Protein AF-A0A1J5L9S9-F1 (afdb_monomer)

Solvent-accessible surface area (backbone atoms only — not comparable to full-atom values): 9863 Å² total; per-residue (Å²): 144,84,82,92,82,89,82,82,85,89,77,93,70,87,76,91,67,87,75,74,91,73,85,86,84,70,93,64,79,83,83,73,80,79,50,68,72,61,76,82,73,91,50,90,84,39,45,73,65,82,34,77,60,89,82,48,42,58,50,100,88,50,56,61,42,76,46,75,47,65,32,63,77,52,76,58,40,37,29,43,41,66,26,77,30,68,66,46,44,52,54,50,50,57,50,71,68,40,88,57,48,28,36,77,39,37,27,65,49,73,50,77,48,63,49,101,82,69,46,82,45,77,48,61,41,52,31,34,42,30,31,74,88,71,51,73,46,82,42,73,84,73,66,92,84,66,84,81,77,134

pLDDT: mean 79.67, std 20.43, range [28.45, 98.38]

Mean predicted aligned error: 12.4 Å

Nearest PDB structures (foldseek):
  3pgz-assembly1_A  TM=2.399E-01  e=4.440E-01  Bartonella henselae
  3udg-assembly2_B  TM=2.335E-01  e=3.277E+00  Deinococcus radiodurans R1 = ATCC 13939 = DSM 20539
  8xcj-assembly1_F  TM=1.846E-01  e=6.258E+00  Escherichia phage Lambda

Radius of gyration: 25.51 Å; Cα contacts (8 Å, |Δi|>4): 214; chains: 1; bounding box: 80×35×69 Å

Foldseek 3Di:
DDDDDDDDDDDPDPPPDPPPPDDDDDPDPDFDPWFDADDDDDDPQEAEADAPDRLHTDGPPWDKDWDWAAAQLNVRGTYIEIARHPVLVVVVVVLRPDPFWRDKHAQHDKDWDAFPVRDIDIDTFGMWTAGNVRDIDGDHDDDPPDDDDD

Secondary structure (DSSP, 8-state):
-----------------------SS--SPP-PPPPPBPPP-PPTTSBPP--SS---B--SS---EEEEE--TTTTT--EEEEESSHHHHHHHHHHHT-TTEEEEEES--EEEEE-TTS-EEEEE-SEEEEETTS-EEEE----TT-----

Structure (mmCIF, N/CA/C/O backbone):
data_AF-A0A1J5L9S9-F1
#
_entry.id   AF-A0A1J5L9S9-F1
#
loop_
_atom_site.group_PDB
_atom_site.id
_atom_site.type_symbol
_atom_site.label_atom_id
_atom_site.label_alt_id
_atom_site.label_comp_id
_atom_site.label_asym_id
_atom_site.label_entity_id
_atom_site.label_seq_id
_atom_site.pdbx_PDB_ins_code
_atom_site.Cartn_x
_atom_site.Cartn_y
_atom_site.Cartn_z
_atom_site.occupancy
_atom_site.B_iso_or_equiv
_atom_site.auth_seq_id
_atom_site.auth_comp_id
_atom_site.auth_asym_id
_atom_site.auth_atom_id
_atom_site.pdbx_PDB_model_num
ATOM 1 N N . MET A 1 1 ? 57.040 -18.748 -51.371 1.00 44.03 1 MET A N 1
ATOM 2 C CA . MET A 1 1 ? 57.177 -19.971 -50.551 1.00 44.03 1 MET A CA 1
ATOM 3 C C . MET A 1 1 ? 58.602 -20.050 -50.029 1.00 44.03 1 MET A C 1
ATOM 5 O O . MET A 1 1 ? 59.487 -20.256 -50.840 1.00 44.03 1 MET A O 1
ATOM 9 N N . HIS A 1 2 ? 58.803 -19.823 -48.727 1.00 30.09 2 HIS A N 1
ATOM 10 C CA . HIS A 1 2 ? 59.966 -20.203 -47.897 1.00 30.09 2 HIS A CA 1
ATOM 11 C C . HIS A 1 2 ? 59.722 -19.685 -46.457 1.00 30.09 2 HIS A C 1
ATOM 13 O O . HIS A 1 2 ? 58.877 -18.806 -46.295 1.00 30.09 2 HIS A O 1
ATOM 19 N N . PRO A 1 3 ? 60.301 -20.298 -45.408 1.00 41.03 3 PRO A N 1
ATOM 20 C CA . PRO A 1 3 ? 59.674 -21.393 -44.671 1.00 41.03 3 PRO A CA 1
ATOM 21 C C . PRO A 1 3 ? 59.375 -21.054 -43.197 1.00 41.03 3 PRO A C 1
ATOM 23 O O . PRO A 1 3 ? 59.726 -19.998 -42.682 1.00 41.03 3 PRO A O 1
ATOM 26 N N . ALA A 1 4 ? 58.712 -21.996 -42.525 1.00 41.56 4 ALA A N 1
ATOM 27 C CA . ALA A 1 4 ? 58.433 -21.981 -41.096 1.00 41.56 4 ALA A CA 1
ATOM 28 C C . ALA A 1 4 ? 59.709 -22.077 -40.235 1.00 41.56 4 ALA A C 1
ATOM 30 O O . ALA A 1 4 ? 60.573 -22.913 -40.493 1.00 41.56 4 ALA A O 1
ATOM 31 N N . GLN A 1 5 ? 59.747 -21.316 -39.139 1.00 41.31 5 GLN A N 1
ATOM 32 C CA . GLN A 1 5 ? 60.554 -21.614 -37.955 1.00 41.31 5 GLN A CA 1
ATOM 33 C C . GLN A 1 5 ? 59.626 -21.723 -36.738 1.00 41.31 5 GLN A C 1
ATOM 35 O O . GLN A 1 5 ? 58.980 -20.760 -36.333 1.00 41.31 5 GLN A O 1
ATOM 40 N N . ARG A 1 6 ? 59.553 -22.931 -36.169 1.00 39.62 6 ARG A N 1
ATOM 41 C CA . ARG A 1 6 ? 59.137 -23.171 -34.781 1.00 39.62 6 ARG A CA 1
ATOM 42 C C . ARG A 1 6 ? 60.363 -23.036 -33.884 1.00 39.62 6 ARG A C 1
ATOM 44 O O . ARG A 1 6 ? 61.412 -23.529 -34.272 1.00 39.62 6 ARG A O 1
ATOM 51 N N . CYS A 1 7 ? 60.166 -22.472 -32.693 1.00 28.45 7 CYS A N 1
ATOM 52 C CA . CYS A 1 7 ? 60.778 -22.812 -31.394 1.00 28.45 7 CYS A CA 1
ATOM 53 C C . CYS A 1 7 ? 60.116 -21.865 -30.369 1.00 28.45 7 CYS A C 1
ATOM 55 O O . CYS A 1 7 ? 60.148 -20.660 -30.556 1.00 28.45 7 CYS A O 1
ATOM 57 N N . SER A 1 8 ? 59.277 -22.333 -29.445 1.00 32.59 8 SER A N 1
ATOM 58 C CA . SER A 1 8 ? 59.611 -23.005 -28.178 1.00 32.59 8 SER A CA 1
ATOM 59 C C . SER A 1 8 ? 59.468 -22.039 -26.994 1.00 32.59 8 SER A C 1
ATOM 61 O O . SER A 1 8 ? 60.260 -21.119 -26.858 1.00 32.59 8 SER A O 1
ATOM 63 N N . GLY A 1 9 ? 58.509 -22.339 -26.112 1.00 33.56 9 GLY A N 1
ATOM 64 C CA . GLY A 1 9 ? 58.729 -22.315 -24.663 1.00 33.56 9 GLY A CA 1
ATOM 65 C C . GLY A 1 9 ? 58.562 -21.002 -23.888 1.00 33.56 9 GLY A C 1
ATOM 66 O O . GLY A 1 9 ? 59.378 -20.099 -23.988 1.00 33.56 9 GLY A O 1
ATOM 67 N N . ASN A 1 10 ? 57.612 -21.071 -22.951 1.00 38.59 10 ASN A N 1
ATOM 68 C CA . ASN A 1 10 ? 57.569 -20.431 -21.630 1.00 38.59 10 ASN A CA 1
ATOM 69 C C . ASN A 1 10 ? 57.114 -18.974 -21.502 1.00 38.59 10 ASN A C 1
ATOM 71 O O . ASN A 1 10 ? 57.774 -18.032 -21.919 1.00 38.59 10 ASN A O 1
ATOM 75 N N . GLY A 1 11 ? 56.024 -18.817 -20.746 1.00 31.61 11 GLY A N 1
ATOM 76 C CA . GLY A 1 11 ? 55.616 -17.548 -20.160 1.00 31.61 11 GLY A CA 1
ATOM 77 C C . GLY A 1 11 ? 54.130 -17.525 -19.843 1.00 31.61 11 GLY A C 1
ATOM 78 O O . GLY A 1 11 ? 53.375 -16.828 -20.508 1.00 31.61 11 GLY A O 1
ATOM 79 N N . ALA A 1 12 ? 53.692 -18.293 -18.844 1.00 49.06 12 ALA A N 1
ATOM 80 C CA . ALA A 1 12 ? 52.401 -18.031 -18.226 1.00 49.06 12 ALA A CA 1
ATOM 81 C C . ALA A 1 12 ? 52.461 -16.635 -17.588 1.00 49.06 12 ALA A C 1
ATOM 83 O O . ALA A 1 12 ? 53.110 -16.451 -16.561 1.00 49.06 12 ALA A O 1
ATOM 84 N N . VAL A 1 13 ? 51.798 -15.658 -18.204 1.00 39.75 13 VAL A N 1
ATOM 85 C CA . VAL A 1 13 ? 51.469 -14.385 -17.563 1.00 39.75 13 VAL A CA 1
ATOM 86 C C . VAL A 1 13 ? 49.953 -14.313 -17.490 1.00 39.75 13 VAL A C 1
ATOM 88 O O . VAL A 1 13 ? 49.267 -14.085 -18.481 1.00 39.75 13 VAL A O 1
ATOM 91 N N . MET A 1 14 ? 49.437 -14.561 -16.288 1.00 43.66 14 MET A N 1
ATOM 92 C CA . MET A 1 14 ? 48.100 -14.142 -15.886 1.00 43.66 14 MET A CA 1
ATOM 93 C C . MET A 1 14 ? 48.066 -12.611 -15.913 1.00 43.66 14 MET A C 1
ATOM 95 O O . MET A 1 14 ? 48.464 -11.968 -14.946 1.00 43.66 14 MET A O 1
ATOM 99 N N . SER A 1 15 ? 47.617 -12.017 -17.020 1.00 35.34 15 SER A N 1
ATOM 100 C CA . SER A 1 15 ? 47.244 -10.604 -17.047 1.00 35.34 15 SER A CA 1
ATOM 101 C C . SER A 1 15 ? 45.827 -10.473 -16.494 1.00 35.34 15 SER A C 1
ATOM 103 O O . SER A 1 15 ? 44.835 -10.609 -17.214 1.00 35.34 15 SER A O 1
ATOM 105 N N . THR A 1 16 ? 45.719 -10.241 -15.189 1.00 50.22 16 THR A N 1
ATOM 106 C CA . THR A 1 16 ? 44.507 -9.683 -14.587 1.00 50.22 16 THR A CA 1
ATOM 107 C C . THR A 1 16 ? 44.403 -8.218 -14.982 1.00 50.22 16 THR A C 1
ATOM 109 O O . THR A 1 16 ? 44.738 -7.335 -14.201 1.00 50.22 16 THR A O 1
ATOM 112 N N . ASP A 1 17 ? 43.962 -7.965 -16.205 1.00 46.84 17 ASP A N 1
ATOM 113 C CA . ASP A 1 17 ? 43.454 -6.654 -16.577 1.00 46.84 17 ASP A CA 1
ATOM 114 C C . ASP A 1 17 ? 42.284 -6.852 -17.540 1.00 46.84 17 ASP A C 1
ATOM 116 O O . ASP A 1 17 ? 42.416 -6.891 -18.761 1.00 46.84 17 ASP A O 1
ATOM 120 N N . GLN A 1 18 ? 41.111 -7.099 -16.955 1.00 50.06 18 GLN A N 1
ATOM 121 C CA . GLN A 1 18 ? 39.843 -6.881 -17.640 1.00 50.06 18 GLN A CA 1
ATOM 122 C C . GLN A 1 18 ? 39.655 -5.365 -17.708 1.00 50.06 18 GLN A C 1
ATOM 124 O O . GLN A 1 18 ? 38.875 -4.794 -16.945 1.00 50.06 18 GLN A O 1
ATOM 129 N N . THR A 1 19 ? 40.409 -4.708 -1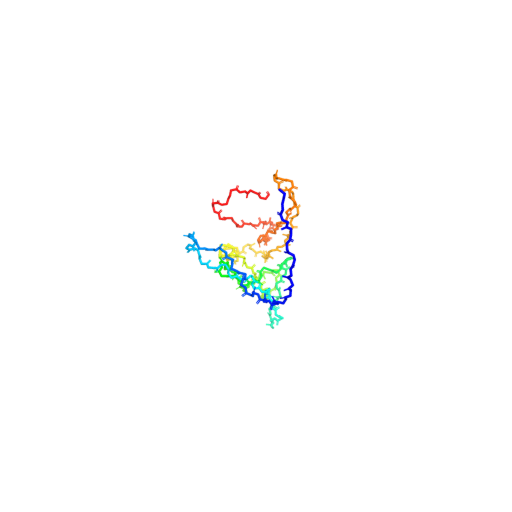8.586 1.00 46.91 19 THR A N 1
ATOM 130 C CA . THR A 1 19 ? 40.180 -3.309 -18.916 1.00 46.91 19 THR A CA 1
ATOM 131 C C . THR A 1 19 ? 38.842 -3.249 -19.642 1.00 46.91 19 THR A C 1
ATOM 133 O O . THR A 1 19 ? 38.732 -3.559 -20.828 1.00 46.91 19 THR A O 1
ATOM 136 N N . ILE A 1 20 ? 37.783 -2.935 -18.899 1.00 52.81 20 ILE A N 1
ATOM 137 C CA . ILE A 1 20 ? 36.507 -2.561 -19.493 1.00 52.81 20 ILE A CA 1
ATOM 138 C C . ILE A 1 20 ? 36.743 -1.173 -20.085 1.00 52.81 20 ILE A C 1
ATOM 140 O O . ILE A 1 20 ? 36.861 -0.202 -19.343 1.00 52.81 20 ILE A O 1
ATOM 144 N N . ASP A 1 21 ? 36.863 -1.104 -21.409 1.00 43.50 21 ASP A N 1
ATOM 145 C CA . ASP A 1 21 ? 36.912 0.152 -22.155 1.00 43.50 21 ASP A CA 1
ATOM 146 C C . ASP A 1 21 ? 35.612 0.926 -21.899 1.00 43.50 21 ASP A C 1
ATOM 148 O O . ASP A 1 21 ? 34.536 0.566 -22.387 1.00 43.50 21 ASP A O 1
ATOM 152 N N . HIS A 1 22 ? 35.699 1.915 -21.011 1.00 53.88 22 HIS A N 1
ATOM 153 C CA . HIS A 1 22 ? 34.548 2.634 -20.481 1.00 53.88 22 HIS A CA 1
ATOM 154 C C . HIS A 1 22 ? 34.764 4.148 -20.401 1.00 53.88 22 HIS A C 1
ATOM 156 O O . HIS A 1 22 ? 34.012 4.819 -19.697 1.00 53.88 22 HIS A O 1
ATOM 162 N N . ASP A 1 23 ? 35.719 4.699 -21.153 1.00 50.94 23 ASP A N 1
ATOM 163 C CA . ASP A 1 23 ? 36.060 6.119 -21.080 1.00 50.94 23 ASP A CA 1
ATOM 164 C C . ASP A 1 23 ? 36.018 6.795 -22.449 1.00 50.94 23 ASP A C 1
ATOM 166 O O . ASP A 1 23 ? 36.987 6.868 -23.197 1.00 50.94 23 ASP A O 1
ATOM 170 N N . SER A 1 24 ? 34.873 7.406 -22.733 1.00 49.56 24 SER A N 1
ATOM 171 C CA . SER A 1 24 ? 34.918 8.713 -23.393 1.00 49.56 24 SER A CA 1
ATOM 172 C C . SER A 1 24 ? 33.754 9.617 -23.017 1.00 49.56 24 SER A C 1
ATOM 174 O O . SER A 1 24 ? 33.915 10.825 -23.126 1.00 49.56 24 SER A O 1
ATOM 176 N N . TRP A 1 25 ? 32.604 9.110 -22.542 1.00 50.84 25 TRP A N 1
ATOM 177 C CA . TRP A 1 25 ? 31.476 10.015 -22.277 1.00 50.84 25 TRP A CA 1
ATOM 178 C C . TRP A 1 25 ? 30.357 9.463 -21.375 1.00 50.84 25 TRP A C 1
ATOM 180 O O . TRP A 1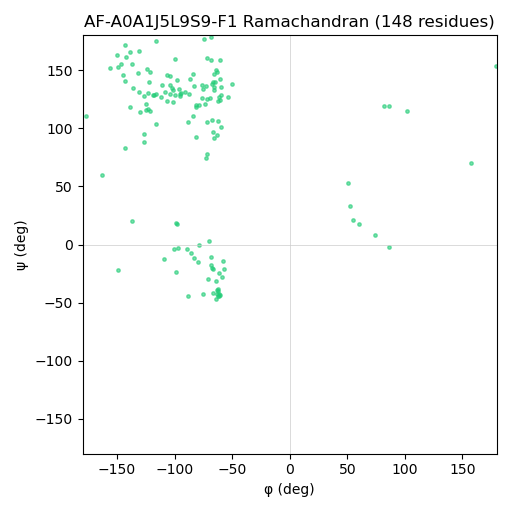 25 ? 29.200 9.391 -21.786 1.00 50.84 25 TRP A O 1
ATOM 190 N N . ASN A 1 26 ? 30.645 9.085 -20.126 1.00 55.28 26 ASN A N 1
ATOM 191 C CA . ASN A 1 26 ? 29.573 8.782 -19.169 1.00 55.28 26 ASN A CA 1
ATOM 192 C C . ASN A 1 26 ? 29.709 9.581 -17.867 1.00 55.28 26 ASN A C 1
ATOM 194 O O . ASN A 1 26 ? 30.251 9.098 -16.882 1.00 55.28 26 ASN A O 1
ATOM 198 N N . TYR A 1 27 ? 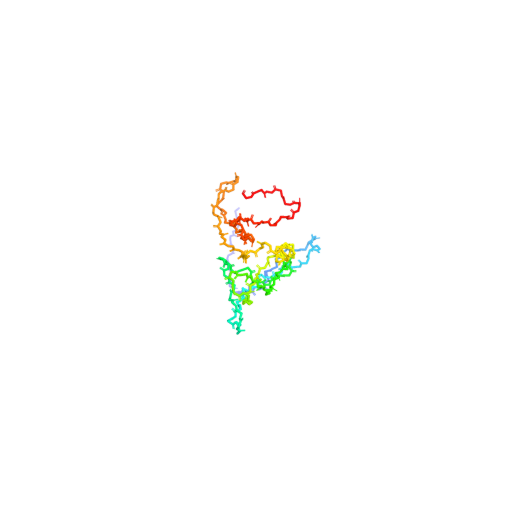29.132 10.785 -17.846 1.00 60.41 27 TYR A N 1
ATOM 199 C CA . TYR A 1 27 ? 28.951 11.586 -16.625 1.00 60.41 27 TYR A CA 1
ATOM 200 C C . TYR A 1 27 ? 27.907 10.998 -15.654 1.00 60.41 27 TYR A C 1
ATOM 202 O O . TYR A 1 27 ? 27.601 11.613 -14.632 1.00 60.41 27 TYR A O 1
ATOM 210 N N . SER A 1 28 ? 27.317 9.835 -15.954 1.00 59.03 28 SER A N 1
ATOM 211 C CA . SER A 1 28 ? 26.372 9.200 -15.037 1.00 59.03 28 SER A CA 1
ATOM 212 C C . SER A 1 28 ? 27.127 8.549 -13.876 1.00 59.03 28 SER A C 1
ATOM 214 O O . SER A 1 28 ? 28.115 7.852 -14.116 1.00 59.03 28 SER A O 1
ATOM 216 N N . PRO A 1 29 ? 26.640 8.681 -12.630 1.00 63.16 29 PRO A N 1
ATOM 217 C CA . PRO A 1 29 ? 27.195 7.956 -11.494 1.00 63.16 29 PRO A CA 1
ATOM 218 C C . PRO A 1 29 ? 27.316 6.458 -11.800 1.00 63.16 29 PRO A C 1
ATOM 220 O O . PRO A 1 29 ? 26.397 5.863 -12.376 1.00 63.16 29 PRO A O 1
ATOM 223 N N . ALA A 1 30 ? 28.434 5.842 -11.403 1.00 65.88 30 ALA A N 1
ATOM 224 C CA . ALA A 1 30 ? 28.651 4.410 -11.581 1.00 65.88 30 ALA A CA 1
ATOM 225 C C . ALA A 1 30 ? 27.474 3.614 -10.984 1.00 65.88 30 ALA A C 1
ATOM 227 O O . ALA A 1 30 ? 27.094 3.803 -9.824 1.00 65.88 30 ALA A O 1
ATOM 228 N N . LYS A 1 31 ? 26.870 2.725 -11.784 1.00 64.75 31 LYS A N 1
ATOM 229 C CA . LYS A 1 31 ? 25.770 1.869 -11.321 1.00 64.75 31 LYS A CA 1
ATOM 230 C C . LYS A 1 31 ? 26.316 0.874 -10.302 1.00 64.75 31 LYS A C 1
ATOM 232 O O . LYS A 1 31 ? 27.004 -0.076 -10.664 1.00 64.75 31 LYS A O 1
ATOM 237 N N . LEU A 1 32 ? 25.989 1.088 -9.030 1.00 71.62 32 LEU A N 1
ATOM 238 C CA . LEU A 1 32 ? 26.332 0.151 -7.966 1.00 71.62 32 LEU A CA 1
ATOM 239 C C . LEU A 1 32 ? 25.584 -1.181 -8.154 1.00 71.62 32 LEU A C 1
ATOM 241 O O . LEU A 1 32 ? 24.442 -1.186 -8.630 1.00 71.62 32 LEU A O 1
ATOM 245 N N . PRO A 1 33 ? 26.196 -2.316 -7.770 1.00 70.56 33 PRO A N 1
ATOM 246 C CA . PRO A 1 33 ? 25.534 -3.611 -7.824 1.00 70.56 33 PRO A CA 1
ATOM 247 C C . PRO A 1 33 ? 24.284 -3.612 -6.939 1.00 70.56 33 PRO A C 1
ATOM 249 O O . PRO A 1 33 ? 24.264 -3.033 -5.849 1.00 70.56 33 PRO A O 1
ATOM 252 N N . ARG A 1 34 ? 23.221 -4.279 -7.407 1.00 70.00 34 ARG A N 1
ATOM 253 C CA . ARG A 1 34 ? 21.958 -4.373 -6.665 1.00 70.00 34 ARG A CA 1
ATOM 254 C C . ARG A 1 34 ? 22.196 -5.103 -5.343 1.00 70.00 34 ARG A C 1
ATOM 256 O O . ARG A 1 34 ? 22.648 -6.245 -5.352 1.00 70.00 34 ARG A O 1
ATOM 263 N N . GLN A 1 35 ? 21.858 -4.466 -4.222 1.00 78.44 35 GLN A N 1
ATOM 264 C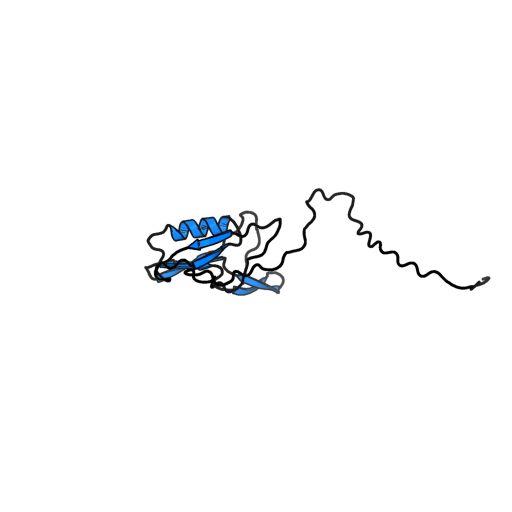 CA . GLN A 1 35 ? 21.994 -5.090 -2.906 1.00 78.44 35 GLN A CA 1
ATOM 265 C C . GLN A 1 35 ? 20.946 -6.195 -2.701 1.00 78.44 35 GLN A C 1
ATOM 267 O O . GLN A 1 35 ? 19.925 -6.260 -3.398 1.00 78.44 35 GLN A O 1
ATOM 272 N N . SER A 1 36 ? 21.220 -7.086 -1.746 1.00 79.25 36 SER A N 1
ATOM 273 C CA . SER A 1 36 ? 20.301 -8.151 -1.347 1.00 79.25 36 SER A CA 1
ATOM 274 C C . SER A 1 36 ? 18.979 -7.584 -0.819 1.00 79.25 36 SER A C 1
ATOM 276 O O . SER A 1 36 ? 18.876 -6.421 -0.415 1.00 79.25 36 SER A O 1
ATOM 278 N N . LYS A 1 37 ? 17.933 -8.417 -0.852 1.00 83.81 37 LYS A N 1
ATOM 279 C CA . LYS A 1 37 ? 16.650 -8.055 -0.253 1.00 83.81 37 LYS A CA 1
ATOM 280 C C . LYS A 1 37 ? 16.809 -7.940 1.260 1.00 83.81 37 LYS A C 1
ATOM 282 O O . LYS A 1 37 ? 17.399 -8.812 1.892 1.00 83.81 37 LYS A O 1
ATOM 287 N N . ILE A 1 38 ? 16.239 -6.886 1.819 1.00 83.94 38 ILE A N 1
ATOM 288 C CA . ILE A 1 38 ? 16.059 -6.720 3.251 1.00 83.94 38 ILE A CA 1
ATOM 289 C C . ILE A 1 38 ? 14.818 -7.523 3.626 1.00 83.94 38 ILE A C 1
ATOM 291 O O . ILE A 1 38 ? 13.725 -7.279 3.113 1.00 83.94 38 ILE A O 1
ATOM 295 N N . SER A 1 39 ? 14.993 -8.496 4.511 1.00 82.06 39 SER A N 1
ATOM 296 C CA . SER A 1 39 ? 13.880 -9.137 5.200 1.00 82.06 39 SER A CA 1
ATOM 297 C C . SER A 1 39 ? 13.806 -8.537 6.592 1.00 82.06 39 SER A C 1
ATOM 299 O O . SER A 1 39 ? 14.789 -8.597 7.329 1.00 82.06 39 SER A O 1
ATOM 301 N N . LEU A 1 40 ? 12.662 -7.962 6.954 1.00 81.75 40 LEU A N 1
ATOM 302 C CA . LEU A 1 40 ? 12.405 -7.670 8.358 1.00 81.75 40 LEU A CA 1
ATOM 303 C C . LEU A 1 40 ? 12.053 -8.980 9.056 1.00 81.75 40 LEU A C 1
ATOM 305 O O . LEU A 1 40 ? 11.286 -9.787 8.529 1.00 81.75 40 LEU A O 1
ATOM 309 N N . GLY A 1 41 ? 12.654 -9.203 10.222 1.00 83.75 41 GLY A N 1
ATOM 310 C CA . GLY A 1 41 ? 12.166 -10.217 11.147 1.00 83.75 41 GLY A CA 1
ATOM 311 C C . GLY A 1 41 ? 10.813 -9.806 11.726 1.00 83.75 41 GLY A C 1
ATOM 312 O O . GLY A 1 41 ? 10.305 -8.716 11.459 1.00 83.75 41 GLY A O 1
ATOM 313 N N . GLN A 1 42 ? 10.242 -10.670 12.559 1.00 89.06 42 GLN A N 1
ATOM 314 C CA . GLN A 1 42 ? 9.045 -10.317 13.310 1.00 89.06 42 GLN A CA 1
ATOM 315 C C . GLN A 1 42 ? 9.337 -9.120 14.226 1.00 89.06 42 GLN A C 1
ATOM 317 O O . GLN A 1 42 ? 10.243 -9.169 15.057 1.00 89.06 42 GLN A O 1
ATOM 322 N N . ILE A 1 43 ? 8.552 -8.055 14.082 1.00 92.12 43 ILE A N 1
ATOM 323 C CA . ILE A 1 43 ? 8.572 -6.908 14.989 1.00 92.12 43 ILE A CA 1
ATOM 324 C C . ILE A 1 43 ? 7.465 -7.135 16.019 1.00 92.12 43 ILE A C 1
ATOM 326 O O . ILE A 1 43 ? 6.321 -7.419 15.667 1.00 92.12 43 ILE A O 1
ATOM 330 N N . HIS A 1 44 ? 7.800 -7.052 17.306 1.00 94.19 44 HIS A N 1
ATOM 331 C CA . HIS A 1 44 ? 6.826 -7.289 18.368 1.00 94.19 44 HIS A CA 1
ATOM 332 C C . HIS A 1 44 ? 5.652 -6.301 18.277 1.00 94.19 44 HIS A C 1
ATOM 334 O O . HIS A 1 44 ? 5.859 -5.092 18.197 1.00 94.19 44 HIS A O 1
ATOM 340 N N . GLY A 1 45 ? 4.421 -6.823 18.294 1.00 93.06 45 GLY A N 1
ATOM 341 C CA . GLY A 1 45 ? 3.198 -6.016 18.227 1.00 93.06 45 GLY A CA 1
ATOM 342 C C . GLY A 1 45 ? 2.879 -5.424 16.848 1.00 93.06 45 GLY A C 1
ATOM 343 O O . GLY A 1 45 ? 1.953 -4.622 16.755 1.00 93.06 45 GLY A O 1
ATOM 344 N N . VAL A 1 46 ? 3.613 -5.805 15.796 1.00 96.06 46 VAL A N 1
ATOM 345 C CA . VAL A 1 46 ? 3.407 -5.325 14.423 1.00 96.06 46 VAL A CA 1
ATOM 346 C C . VAL A 1 46 ? 3.180 -6.518 13.495 1.00 96.06 46 VAL A C 1
ATOM 348 O O . VAL A 1 46 ? 3.936 -7.491 13.520 1.00 96.06 46 VAL A O 1
ATOM 351 N N . LEU A 1 47 ? 2.129 -6.449 12.682 1.00 95.25 47 LEU A N 1
ATOM 352 C CA . LEU A 1 47 ? 1.831 -7.437 11.656 1.00 95.25 47 LEU A CA 1
ATOM 353 C C . LEU A 1 47 ? 2.896 -7.379 10.543 1.00 95.25 47 LEU A C 1
ATOM 355 O O . LEU A 1 47 ? 3.348 -6.288 10.172 1.00 95.25 47 LEU A O 1
ATOM 359 N N . PRO A 1 48 ? 3.351 -8.541 10.042 1.00 94.00 48 PRO A N 1
ATOM 360 C CA . PRO A 1 48 ? 4.334 -8.594 8.969 1.00 94.00 48 PRO A CA 1
ATOM 361 C C . PRO A 1 48 ? 3.732 -8.083 7.658 1.00 94.00 48 PRO A C 1
ATOM 363 O O . PRO A 1 48 ? 2.526 -8.121 7.476 1.00 94.00 48 PRO A O 1
ATOM 366 N N . PHE A 1 49 ? 4.593 -7.676 6.728 1.00 93.00 49 PHE A N 1
ATOM 367 C CA . PHE A 1 49 ? 4.184 -7.330 5.368 1.00 93.00 49 PHE A CA 1
ATOM 368 C C . PHE A 1 49 ? 3.560 -8.543 4.653 1.00 93.00 49 PHE A C 1
ATOM 370 O O . PHE A 1 49 ? 4.197 -9.600 4.583 1.00 93.00 49 PHE A O 1
ATOM 377 N N . ASP A 1 50 ? 2.358 -8.376 4.100 1.00 92.25 50 ASP A N 1
ATOM 378 C CA . ASP A 1 50 ? 1.539 -9.439 3.497 1.00 92.25 50 ASP A CA 1
ATOM 379 C C . ASP A 1 50 ? 1.589 -9.496 1.952 1.00 92.25 50 ASP A C 1
ATOM 381 O O . ASP A 1 50 ? 1.045 -10.417 1.336 1.00 92.25 50 ASP A O 1
ATOM 385 N N . GLY A 1 51 ? 2.281 -8.553 1.307 1.00 91.62 51 GLY A N 1
ATOM 386 C CA . GLY A 1 51 ? 2.334 -8.448 -0.151 1.00 91.62 51 GLY A CA 1
ATOM 387 C C . GLY A 1 51 ? 2.998 -9.640 -0.856 1.00 91.62 51 GLY A C 1
ATOM 388 O O . GLY A 1 51 ? 3.949 -10.259 -0.371 1.00 91.62 51 GLY A O 1
ATOM 389 N N . VAL A 1 52 ? 2.562 -9.925 -2.089 1.00 93.12 52 VAL A N 1
ATOM 390 C CA . VAL A 1 52 ? 2.942 -11.144 -2.843 1.00 93.12 52 VAL A CA 1
ATOM 391 C C . VAL A 1 52 ? 4.411 -11.200 -3.270 1.00 93.12 52 VAL A C 1
ATOM 393 O O . VAL A 1 52 ? 4.896 -12.225 -3.757 1.00 93.12 52 VAL A O 1
ATOM 396 N N . ARG A 1 53 ? 5.142 -10.092 -3.137 1.00 88.44 53 ARG A N 1
ATOM 397 C CA . ARG A 1 53 ? 6.588 -10.037 -3.352 1.00 88.44 53 ARG A CA 1
ATOM 398 C C . ARG A 1 53 ? 7.203 -9.059 -2.365 1.00 88.44 53 ARG A C 1
ATOM 400 O O . ARG A 1 53 ? 6.617 -8.031 -2.091 1.00 88.44 53 ARG A O 1
ATOM 407 N N . ASN A 1 54 ? 8.423 -9.336 -1.906 1.00 86.38 54 ASN A N 1
ATOM 408 C CA . ASN A 1 54 ? 9.196 -8.383 -1.103 1.00 86.38 54 ASN A CA 1
ATOM 409 C C . ASN A 1 54 ? 9.939 -7.382 -2.026 1.00 86.38 54 ASN A C 1
ATOM 411 O O . ASN A 1 54 ? 10.878 -7.816 -2.724 1.00 86.38 54 ASN A O 1
ATOM 415 N N . PRO A 1 55 ? 9.545 -6.087 -2.050 1.00 81.81 55 PRO A N 1
ATOM 416 C CA . PRO A 1 55 ? 10.226 -5.021 -2.793 1.00 81.81 55 PRO A CA 1
ATOM 417 C C . PRO A 1 55 ? 11.386 -4.369 -2.023 1.00 81.81 55 PRO A C 1
ATOM 419 O O . PRO A 1 55 ? 12.123 -3.552 -2.587 1.00 81.81 55 PRO A O 1
ATOM 422 N N . GLY A 1 56 ? 11.545 -4.719 -0.747 1.00 77.62 56 GLY A N 1
ATOM 423 C CA . GLY A 1 56 ? 12.543 -4.214 0.174 1.00 77.62 56 GLY A CA 1
ATOM 424 C C . GLY A 1 56 ? 13.947 -4.618 -0.246 1.00 77.62 56 GLY A C 1
ATOM 425 O O . GLY A 1 56 ? 14.445 -5.674 0.120 1.00 77.62 56 GLY A O 1
ATOM 426 N N . PHE A 1 57 ? 14.606 -3.775 -1.028 1.00 75.81 57 PHE A N 1
ATOM 427 C CA . PHE A 1 57 ? 16.041 -3.835 -1.289 1.00 75.81 57 PHE A CA 1
ATOM 428 C C . PHE A 1 57 ? 16.585 -2.413 -1.369 1.00 75.81 57 PHE A C 1
ATOM 430 O O . PHE A 1 57 ? 15.837 -1.457 -1.578 1.00 75.81 57 PHE A O 1
ATOM 437 N N . ARG A 1 58 ? 17.899 -2.270 -1.217 1.00 65.31 58 ARG A N 1
ATOM 438 C CA . ARG A 1 58 ? 18.577 -0.980 -1.349 1.00 65.31 58 ARG A CA 1
ATOM 439 C C . ARG A 1 58 ? 19.114 -0.810 -2.766 1.00 65.31 58 ARG A C 1
ATOM 441 O O . ARG A 1 58 ? 19.786 -1.690 -3.302 1.00 65.31 58 ARG A O 1
ATOM 448 N N . SER A 1 59 ? 18.812 0.336 -3.361 1.00 66.06 59 SER A N 1
ATOM 449 C CA . SER A 1 59 ? 19.409 0.816 -4.606 1.00 66.06 59 SER A CA 1
ATOM 450 C C . SER A 1 59 ? 19.841 2.260 -4.399 1.00 66.06 59 SER A C 1
ATOM 452 O O . SER A 1 59 ? 19.176 2.995 -3.675 1.00 66.06 59 SER A O 1
ATOM 454 N N . SER A 1 60 ? 20.924 2.677 -5.052 1.00 59.62 60 SER A N 1
ATOM 455 C CA . SER A 1 60 ? 21.350 4.081 -5.063 1.00 59.62 60 SER A CA 1
ATOM 456 C C . SER A 1 60 ? 20.376 4.993 -5.813 1.00 59.62 60 SER A C 1
ATOM 458 O O . SER A 1 60 ? 20.385 6.198 -5.596 1.00 59.62 60 SER A O 1
ATOM 460 N N . SER A 1 61 ? 19.535 4.431 -6.686 1.00 61.25 61 SER A N 1
ATOM 461 C CA . SER A 1 61 ? 18.630 5.188 -7.557 1.00 61.25 61 SER A CA 1
ATOM 462 C C . SER A 1 61 ? 17.149 5.086 -7.180 1.00 61.25 61 SER A C 1
ATOM 464 O O . SER A 1 61 ? 16.335 5.818 -7.735 1.00 61.25 61 SER A O 1
ATOM 466 N N . SER A 1 62 ? 16.763 4.155 -6.303 1.00 67.50 62 SER A N 1
ATOM 467 C CA . SER A 1 62 ? 15.351 3.863 -6.012 1.00 67.50 62 SER A CA 1
ATOM 468 C C . SER A 1 62 ? 15.070 3.992 -4.520 1.00 67.50 62 SER A C 1
ATOM 470 O O . SER A 1 62 ? 15.658 3.277 -3.711 1.00 67.50 62 SER A O 1
ATOM 472 N N . HIS A 1 63 ? 14.142 4.882 -4.174 1.00 74.81 63 HIS A N 1
ATOM 473 C CA . HIS A 1 63 ? 13.716 5.128 -2.800 1.00 74.81 63 HIS A CA 1
ATOM 474 C C . HIS A 1 63 ? 12.578 4.173 -2.443 1.00 74.81 63 HIS A C 1
ATOM 476 O O . HIS A 1 63 ? 11.453 4.347 -2.905 1.00 74.81 63 HIS A O 1
ATOM 482 N N . ARG A 1 64 ? 12.883 3.153 -1.637 1.00 87.25 64 ARG A N 1
ATOM 483 C CA . ARG A 1 64 ? 11.871 2.289 -1.017 1.00 87.25 64 ARG A CA 1
ATOM 484 C C . ARG A 1 64 ? 11.427 2.920 0.291 1.00 87.25 64 ARG A C 1
ATOM 486 O O . ARG A 1 64 ? 12.282 3.252 1.112 1.00 87.25 64 ARG A O 1
ATOM 493 N N . VAL A 1 65 ? 10.124 3.053 0.494 1.00 90.88 65 VAL A N 1
ATOM 494 C CA . VAL A 1 65 ? 9.564 3.588 1.737 1.00 90.88 65 VAL A CA 1
ATOM 495 C C . VAL A 1 65 ? 8.945 2.438 2.511 1.00 90.88 65 VAL A C 1
ATOM 497 O O . VAL A 1 65 ? 8.099 1.715 1.993 1.00 90.88 65 VAL A O 1
ATOM 500 N N . TRP A 1 66 ? 9.402 2.260 3.744 1.00 92.88 66 TRP A N 1
ATOM 501 C CA . TRP A 1 66 ? 8.818 1.330 4.699 1.00 92.88 66 TRP A CA 1
ATOM 502 C C . TRP A 1 66 ? 8.016 2.162 5.685 1.00 92.88 66 TRP A C 1
ATOM 504 O O . TRP A 1 66 ? 8.538 3.138 6.224 1.00 92.88 66 TRP A O 1
ATOM 514 N N . MET A 1 67 ? 6.766 1.791 5.909 1.00 93.50 67 MET A N 1
ATOM 515 C CA . MET A 1 67 ? 5.873 2.511 6.807 1.00 93.50 67 MET A CA 1
ATOM 516 C C . MET A 1 67 ? 5.090 1.532 7.665 1.00 93.50 67 MET A C 1
ATOM 518 O O . MET A 1 67 ? 4.892 0.382 7.284 1.00 93.50 67 MET A O 1
ATOM 522 N N . THR A 1 68 ? 4.644 1.995 8.825 1.00 95.69 68 THR A N 1
ATOM 523 C CA . THR A 1 68 ? 3.645 1.285 9.614 1.00 95.69 68 THR A C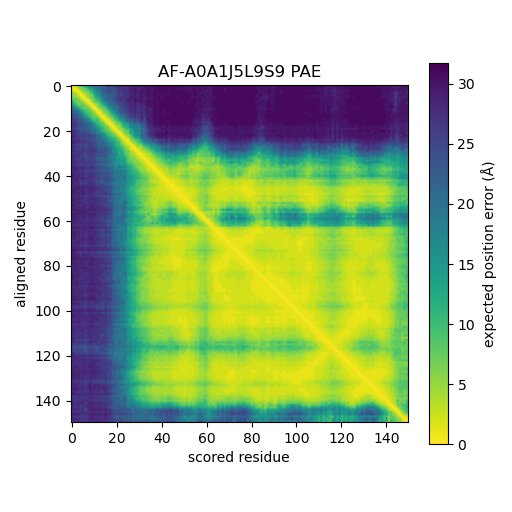A 1
ATOM 524 C C . THR A 1 68 ? 2.308 1.986 9.468 1.00 95.69 68 THR A C 1
ATOM 526 O O . THR A 1 68 ? 2.236 3.215 9.486 1.00 95.69 68 THR A O 1
ATOM 529 N N . PHE A 1 69 ? 1.246 1.211 9.304 1.00 96.06 69 PHE A N 1
ATOM 530 C CA . PHE A 1 69 ? -0.106 1.736 9.161 1.00 96.06 69 PHE A CA 1
ATOM 531 C C . PHE A 1 69 ? -1.099 0.883 9.946 1.00 96.06 69 PHE A C 1
ATOM 533 O O . PHE A 1 69 ? -0.755 -0.187 10.442 1.00 96.06 69 PHE A O 1
ATOM 540 N N . A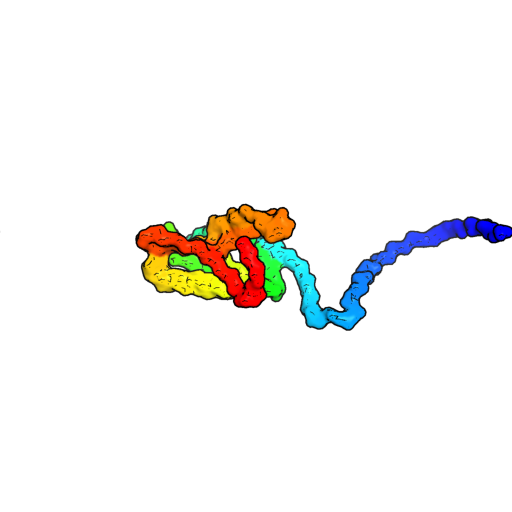RG A 1 70 ? -2.309 1.404 10.145 1.00 96.25 70 ARG A N 1
ATOM 541 C CA . ARG A 1 70 ? -3.377 0.749 10.904 1.00 96.25 70 ARG A CA 1
ATOM 542 C C . ARG A 1 70 ? -4.672 0.905 10.128 1.00 96.25 70 ARG A C 1
ATOM 544 O O . ARG A 1 70 ? -4.975 2.008 9.682 1.00 96.25 70 ARG A O 1
ATOM 551 N N . THR A 1 71 ? -5.423 -0.176 10.010 1.00 97.38 71 THR A N 1
ATOM 552 C CA . THR A 1 71 ? -6.727 -0.216 9.343 1.00 97.38 71 THR A CA 1
ATOM 553 C C . THR A 1 71 ? -7.738 -0.917 10.241 1.00 97.38 71 THR A C 1
ATOM 555 O O . THR A 1 71 ? -7.367 -1.561 11.230 1.00 97.38 71 THR A O 1
ATOM 558 N N . VAL A 1 72 ? -9.020 -0.793 9.898 1.00 96.31 72 VAL A N 1
ATOM 559 C CA . VAL A 1 72 ? -10.095 -1.508 10.595 1.00 96.31 72 VAL A CA 1
ATOM 560 C C . VAL A 1 72 ? -9.919 -3.019 10.427 1.00 96.31 72 VAL A C 1
ATOM 562 O O . VAL A 1 72 ? -10.095 -3.756 11.391 1.00 96.31 72 VAL A O 1
ATOM 565 N N . ALA A 1 73 ? -9.512 -3.474 9.238 1.00 96.56 73 ALA A N 1
ATOM 566 C CA . ALA A 1 73 ? -9.282 -4.891 8.942 1.00 96.56 73 ALA A CA 1
ATOM 567 C C . ALA A 1 73 ? -8.232 -5.560 9.844 1.00 96.56 73 ALA A C 1
ATOM 569 O O . ALA A 1 73 ? -8.330 -6.753 10.121 1.00 96.56 73 ALA A O 1
ATOM 570 N N . ASN A 1 74 ? -7.271 -4.786 10.349 1.00 94.62 74 ASN A N 1
ATOM 571 C CA . ASN A 1 74 ? -6.207 -5.275 11.222 1.00 94.62 74 ASN A CA 1
ATOM 572 C C . ASN A 1 74 ? -6.485 -5.047 12.713 1.00 94.62 74 ASN A C 1
ATOM 574 O O . ASN A 1 74 ? -5.549 -5.044 13.516 1.00 94.62 74 ASN A O 1
ATOM 578 N N . ASP A 1 75 ? -7.737 -4.785 13.099 1.00 96.12 75 ASP A N 1
ATOM 579 C CA . ASP A 1 75 ? -8.119 -4.406 14.466 1.00 96.12 75 ASP A CA 1
ATOM 580 C C . ASP A 1 75 ? -7.288 -3.222 15.001 1.00 96.12 75 ASP A C 1
ATOM 582 O O . ASP A 1 75 ? -6.925 -3.163 16.179 1.00 96.12 75 ASP A O 1
ATOM 586 N N . PHE A 1 76 ? -6.904 -2.298 14.112 1.00 95.12 76 PHE A N 1
ATOM 587 C CA . PHE A 1 76 ? -5.975 -1.199 14.389 1.00 95.12 76 PHE A CA 1
ATOM 588 C C . PHE A 1 76 ? -4.603 -1.622 14.952 1.00 95.12 76 PHE A C 1
ATOM 590 O O . PHE A 1 76 ? -3.880 -0.800 15.533 1.00 95.12 76 PHE A O 1
ATOM 597 N N . ARG A 1 77 ? -4.189 -2.877 14.751 1.00 96.75 77 ARG A N 1
ATOM 598 C CA . ARG A 1 77 ? -2.809 -3.3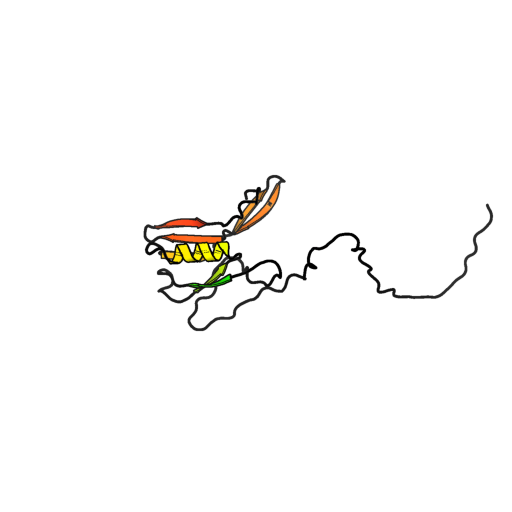12 14.990 1.00 96.75 77 ARG A CA 1
ATOM 599 C C . ARG A 1 77 ? -1.911 -2.747 13.886 1.00 96.75 77 ARG A C 1
ATOM 601 O O . ARG A 1 77 ? -2.309 -2.766 12.723 1.00 96.75 77 ARG A O 1
ATOM 608 N N . PRO A 1 78 ? -0.720 -2.214 14.219 1.00 96.62 78 PRO A N 1
ATOM 609 C CA . PRO A 1 78 ? 0.212 -1.746 13.204 1.00 96.62 78 PRO A CA 1
ATOM 610 C C . PRO A 1 78 ? 0.604 -2.882 12.259 1.00 96.62 78 PRO A C 1
ATOM 612 O O . PRO A 1 78 ? 0.953 -3.958 12.729 1.00 96.62 78 PRO A O 1
ATOM 615 N N . GLU A 1 79 ? 0.624 -2.620 10.961 1.00 96.25 79 GLU A N 1
ATOM 616 C CA . GLU A 1 79 ? 1.147 -3.509 9.923 1.00 96.25 79 GLU A CA 1
ATOM 617 C C . GLU A 1 79 ? 2.272 -2.815 9.154 1.00 96.25 79 GLU A C 1
ATOM 619 O O . GLU A 1 79 ? 2.274 -1.590 9.011 1.00 96.25 79 GLU A O 1
ATOM 624 N N . VAL A 1 80 ? 3.251 -3.589 8.681 1.00 95.75 80 VAL A N 1
ATOM 625 C CA . VAL A 1 80 ? 4.307 -3.088 7.796 1.00 95.75 80 VAL A CA 1
ATOM 626 C C . VAL A 1 80 ? 3.789 -2.967 6.363 1.00 95.75 80 VAL A C 1
ATOM 628 O O . VAL A 1 80 ? 3.473 -3.965 5.729 1.00 95.75 80 VAL A O 1
ATOM 631 N N . GLY A 1 81 ? 3.823 -1.755 5.812 1.00 94.88 81 GLY A N 1
ATOM 632 C CA . GLY A 1 81 ? 3.649 -1.470 4.388 1.00 94.88 81 GLY A CA 1
ATOM 633 C C . GLY A 1 81 ? 4.984 -1.147 3.721 1.00 94.88 81 GLY A C 1
ATOM 634 O O . GLY A 1 81 ? 5.860 -0.521 4.329 1.00 94.88 81 GLY A O 1
ATOM 635 N N . ILE A 1 82 ? 5.155 -1.561 2.462 1.00 94.44 82 ILE A N 1
ATOM 636 C CA . ILE A 1 82 ? 6.359 -1.253 1.682 1.00 94.44 82 ILE A CA 1
ATOM 637 C C . ILE A 1 82 ? 5.966 -0.697 0.315 1.00 94.44 82 ILE A C 1
ATOM 639 O O . ILE A 1 82 ? 5.429 -1.413 -0.529 1.00 94.44 82 ILE A O 1
ATOM 643 N N . ALA A 1 83 ? 6.303 0.570 0.092 1.00 93.06 83 ALA A N 1
ATOM 644 C CA . ALA A 1 83 ? 6.136 1.269 -1.172 1.00 93.06 83 ALA A CA 1
ATOM 645 C C . ALA A 1 83 ? 7.448 1.281 -1.970 1.00 93.06 83 ALA A C 1
ATOM 647 O O . ALA A 1 83 ? 8.554 1.436 -1.433 1.00 93.06 83 ALA A O 1
ATOM 648 N N . GLU A 1 84 ? 7.333 1.127 -3.284 1.00 90.25 84 GLU A N 1
ATOM 649 C CA . GLU A 1 84 ? 8.451 1.102 -4.217 1.00 90.25 84 GLU A CA 1
ATOM 650 C C . GLU A 1 84 ? 8.946 2.480 -4.645 1.00 90.25 84 GLU A C 1
ATOM 652 O O . GLU A 1 84 ? 10.052 2.574 -5.196 1.00 90.25 84 GLU A O 1
ATOM 657 N N . SER A 1 85 ? 8.177 3.519 -4.327 1.00 88.62 85 SER A N 1
ATOM 658 C CA . SER A 1 85 ? 8.477 4.916 -4.601 1.00 88.62 85 SER A CA 1
ATOM 659 C C . SER A 1 85 ? 7.862 5.856 -3.555 1.00 88.62 85 SER A C 1
ATOM 661 O O . SER A 1 85 ? 6.927 5.504 -2.835 1.00 88.62 85 SER A O 1
ATOM 663 N N . ALA A 1 86 ? 8.356 7.097 -3.503 1.00 89.25 86 ALA A N 1
ATOM 664 C CA . ALA A 1 86 ? 7.761 8.146 -2.672 1.00 89.25 86 ALA A CA 1
ATOM 665 C C . ALA A 1 86 ? 6.330 8.507 -3.115 1.00 89.25 86 ALA A C 1
ATOM 667 O O . ALA A 1 86 ? 5.499 8.845 -2.280 1.00 89.25 86 ALA A O 1
ATOM 668 N N . ALA A 1 87 ? 6.031 8.401 -4.414 1.00 90.06 87 ALA A N 1
ATOM 669 C CA . ALA A 1 87 ? 4.695 8.661 -4.942 1.00 90.06 87 ALA A CA 1
ATOM 670 C C . ALA A 1 87 ? 3.682 7.614 -4.456 1.00 90.06 87 ALA A C 1
ATOM 672 O O . ALA A 1 87 ? 2.568 7.970 -4.089 1.00 90.06 87 ALA A O 1
ATOM 673 N N . GLU A 1 88 ? 4.061 6.334 -4.434 1.00 93.38 88 GLU A N 1
ATOM 674 C CA . GLU A 1 88 ? 3.219 5.272 -3.866 1.00 93.38 88 GLU A CA 1
ATOM 675 C C . GLU A 1 88 ? 2.983 5.481 -2.373 1.00 93.38 88 GLU A C 1
ATOM 677 O O . GLU A 1 88 ? 1.853 5.359 -1.917 1.00 93.38 88 GLU A O 1
ATOM 682 N N . ALA A 1 89 ? 4.021 5.857 -1.619 1.00 93.88 89 ALA A N 1
ATOM 683 C CA . ALA A 1 89 ? 3.875 6.163 -0.198 1.00 93.88 89 ALA A CA 1
ATOM 684 C C . ALA A 1 89 ? 2.936 7.358 0.045 1.00 93.88 89 ALA A C 1
ATOM 686 O O . ALA A 1 89 ? 2.119 7.320 0.960 1.00 93.88 89 ALA A O 1
ATOM 687 N N . ALA A 1 90 ? 3.016 8.402 -0.787 1.00 94.25 90 ALA A N 1
ATOM 688 C CA . ALA A 1 90 ? 2.111 9.547 -0.709 1.00 94.25 90 ALA A CA 1
ATOM 689 C C . ALA A 1 90 ? 0.656 9.143 -0.996 1.00 94.25 90 ALA A C 1
ATOM 691 O O . ALA A 1 90 ? -0.233 9.466 -0.214 1.00 94.25 90 ALA A O 1
ATOM 692 N N . ALA A 1 91 ? 0.424 8.365 -2.057 1.00 95.00 91 ALA A N 1
ATOM 693 C CA . ALA A 1 91 ? -0.904 7.848 -2.383 1.00 95.00 91 ALA A CA 1
ATOM 694 C C . ALA A 1 91 ? -1.457 6.921 -1.281 1.00 95.00 91 ALA A C 1
ATOM 696 O O . ALA A 1 91 ? -2.635 7.000 -0.939 1.00 95.00 91 ALA A O 1
ATOM 697 N N . ALA A 1 92 ? -0.607 6.090 -0.671 1.00 96.06 92 ALA A N 1
ATOM 698 C CA . ALA A 1 92 ? -0.982 5.281 0.486 1.00 96.06 92 ALA A CA 1
ATOM 699 C C . ALA A 1 92 ? -1.391 6.152 1.682 1.00 96.06 92 ALA A C 1
ATOM 701 O O . ALA A 1 92 ? -2.400 5.880 2.327 1.00 96.06 92 ALA A O 1
ATOM 702 N N . HIS A 1 93 ? -0.637 7.218 1.968 1.00 96.00 93 HIS A N 1
ATOM 703 C CA . HIS A 1 93 ? -0.984 8.168 3.024 1.00 96.00 93 HIS A CA 1
ATOM 704 C C . HIS A 1 93 ? -2.333 8.846 2.776 1.00 96.00 93 HIS A C 1
ATOM 706 O O . HIS A 1 93 ? -3.124 8.942 3.708 1.00 96.00 93 HIS A O 1
ATOM 712 N N . GLU A 1 94 ? -2.625 9.270 1.546 1.00 96.00 94 GLU A N 1
ATOM 713 C CA . GLU A 1 94 ? -3.932 9.845 1.202 1.00 96.00 94 GLU A CA 1
ATOM 714 C C . GLU A 1 94 ? -5.077 8.848 1.426 1.00 96.00 94 GLU A C 1
ATOM 716 O O . GLU A 1 94 ? -6.100 9.209 2.006 1.00 96.00 94 GLU A O 1
ATOM 721 N N . LEU A 1 95 ? -4.891 7.582 1.038 1.00 96.50 95 LEU A N 1
ATOM 722 C CA . LEU A 1 95 ? -5.874 6.525 1.289 1.00 96.50 95 LEU A CA 1
ATOM 723 C C . LEU A 1 95 ? -6.092 6.302 2.790 1.00 96.50 95 LEU A C 1
ATOM 725 O O . LEU A 1 95 ? -7.235 6.218 3.227 1.00 96.50 95 LEU A O 1
ATOM 729 N N . LEU A 1 96 ? -5.019 6.256 3.583 1.00 96.50 96 LEU A N 1
ATOM 730 C CA . LEU A 1 96 ? -5.080 6.056 5.037 1.00 96.50 96 LEU A CA 1
ATOM 731 C C . LEU A 1 96 ? -5.733 7.219 5.795 1.00 96.50 96 LEU A C 1
ATOM 733 O O . LEU A 1 96 ? -6.187 7.028 6.920 1.00 96.50 96 LEU A O 1
ATOM 737 N N . LEU A 1 97 ? -5.775 8.416 5.207 1.00 96.50 97 LEU A N 1
ATOM 738 C CA . LEU A 1 97 ? -6.500 9.561 5.764 1.00 96.50 97 LEU A CA 1
ATOM 739 C C . LEU A 1 97 ? -8.009 9.497 5.490 1.00 96.50 97 LEU A C 1
ATOM 741 O O . LEU A 1 97 ? -8.768 10.241 6.111 1.00 96.50 97 LEU A O 1
ATOM 745 N N . SER A 1 98 ? -8.456 8.638 4.569 1.00 95.75 98 SER A N 1
ATOM 746 C CA . SER A 1 98 ? -9.875 8.489 4.265 1.00 95.75 98 SER A CA 1
ATOM 747 C C . SER A 1 98 ? -10.599 7.778 5.415 1.00 95.75 98 SER A C 1
ATOM 749 O O . SER A 1 98 ? -10.227 6.656 5.762 1.00 95.75 98 SER A O 1
ATOM 751 N N . PRO A 1 99 ? -11.672 8.368 5.975 1.00 95.38 99 PRO A N 1
ATOM 752 C CA . PRO A 1 99 ? -12.470 7.709 7.011 1.00 95.38 99 PRO A CA 1
ATOM 753 C C . PRO A 1 99 ? -13.252 6.499 6.479 1.00 95.38 99 PRO A C 1
ATOM 755 O O . PRO A 1 99 ? -13.673 5.652 7.261 1.00 95.38 99 PRO A O 1
ATOM 758 N N . ASP A 1 100 ? -13.425 6.406 5.159 1.00 97.00 100 ASP A N 1
ATOM 759 C CA . ASP A 1 100 ? -14.168 5.330 4.503 1.00 97.00 100 ASP A CA 1
ATOM 760 C C . ASP A 1 100 ? -13.277 4.130 4.153 1.00 97.00 100 ASP A C 1
ATOM 762 O O . ASP A 1 100 ? -13.764 3.126 3.624 1.00 97.00 100 ASP A O 1
ATOM 766 N N . LEU A 1 101 ? -11.967 4.220 4.399 1.00 97.94 101 LEU A N 1
ATOM 767 C CA . LEU A 1 101 ? -11.043 3.122 4.156 1.00 97.94 101 LEU A CA 1
ATOM 768 C C . LEU A 1 101 ? -11.232 2.035 5.224 1.00 97.94 101 LEU A C 1
ATOM 770 O O . LEU A 1 101 ? -11.036 2.264 6.416 1.00 97.94 101 LEU A O 1
ATOM 774 N N . TYR A 1 102 ? -11.560 0.824 4.782 1.00 98.19 102 TYR A N 1
ATOM 775 C CA . TYR A 1 102 ? -11.624 -0.357 5.639 1.00 98.19 102 TYR A CA 1
ATOM 776 C C . TYR A 1 102 ? -10.269 -1.065 5.725 1.00 98.19 102 TYR A C 1
ATOM 778 O O . TYR A 1 102 ? -9.837 -1.441 6.818 1.00 98.19 102 TYR A O 1
ATOM 786 N N . ASP A 1 103 ? -9.602 -1.224 4.579 1.00 97.88 103 ASP A N 1
ATOM 787 C CA . ASP A 1 103 ? -8.325 -1.923 4.463 1.00 97.88 103 ASP A CA 1
ATOM 788 C C . ASP A 1 103 ? -7.443 -1.368 3.339 1.00 97.88 103 ASP A C 1
ATOM 790 O O . ASP A 1 103 ? -7.945 -0.866 2.329 1.00 97.88 103 ASP A O 1
ATOM 794 N N . LEU A 1 104 ? -6.128 -1.512 3.495 1.00 97.56 104 LEU A N 1
ATOM 795 C CA . LEU A 1 104 ? -5.128 -1.146 2.501 1.00 97.56 104 LEU A CA 1
ATOM 796 C C . LEU A 1 104 ? -4.039 -2.213 2.446 1.00 97.56 104 LEU A C 1
ATOM 798 O O . LEU A 1 104 ? -3.289 -2.384 3.398 1.00 97.56 104 LEU A O 1
ATOM 802 N N . GLN A 1 105 ? -3.896 -2.851 1.289 1.00 97.12 105 GLN A N 1
ATOM 803 C CA . GLN A 1 105 ? -2.865 -3.860 1.054 1.00 97.12 105 GLN A CA 1
ATOM 804 C C . GLN A 1 105 ? -1.814 -3.344 0.077 1.00 97.12 105 GLN A C 1
ATOM 806 O O . GLN A 1 105 ? -2.154 -2.777 -0.966 1.00 97.12 105 GLN A O 1
ATOM 811 N N . PHE A 1 106 ? -0.540 -3.595 0.374 1.00 96.00 106 PHE A N 1
ATOM 812 C CA . PHE A 1 106 ? 0.583 -3.264 -0.504 1.00 96.00 106 PHE A CA 1
ATOM 813 C C . PHE A 1 106 ? 0.986 -4.480 -1.334 1.00 96.00 106 PHE A C 1
ATOM 815 O O . PHE A 1 106 ? 1.169 -5.575 -0.815 1.00 96.00 106 PHE A O 1
ATOM 822 N N . GLN A 1 107 ? 1.195 -4.290 -2.634 1.00 94.56 107 GLN A N 1
ATOM 823 C CA . GLN A 1 107 ? 1.562 -5.366 -3.563 1.00 94.56 107 GLN A CA 1
ATOM 824 C C . GLN A 1 107 ? 0.634 -6.594 -3.482 1.00 94.56 107 GLN A C 1
ATOM 826 O O . GLN A 1 107 ? 1.111 -7.723 -3.344 1.00 94.56 107 GLN A O 1
ATOM 831 N N . PRO A 1 108 ? -0.693 -6.395 -3.599 1.00 95.56 108 PRO A N 1
ATOM 832 C CA . PRO A 1 108 ? -1.705 -7.399 -3.262 1.00 95.56 108 PRO A CA 1
ATOM 833 C C . PRO A 1 108 ? -1.757 -8.571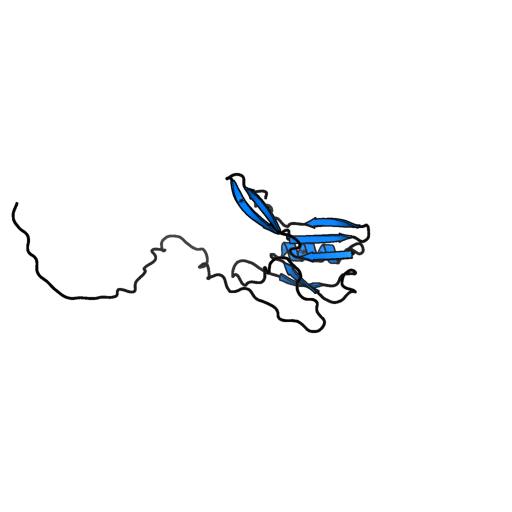 -4.247 1.00 95.56 108 PRO A C 1
ATOM 835 O O . PRO A 1 108 ? -2.145 -9.680 -3.891 1.00 95.56 108 PRO A O 1
ATOM 838 N N . LEU A 1 109 ? -1.415 -8.338 -5.518 1.00 94.00 109 LEU A N 1
ATOM 839 C CA . LEU A 1 109 ? -1.516 -9.358 -6.558 1.00 94.00 109 LEU A CA 1
ATOM 840 C C . LEU A 1 109 ? -0.578 -9.080 -7.728 1.00 94.00 109 LEU A C 1
ATOM 842 O O . LEU A 1 109 ? -0.275 -7.931 -8.051 1.00 94.00 109 LEU A O 1
ATOM 846 N N . SER A 1 110 ? -0.158 -10.158 -8.394 1.00 93.31 110 SER A N 1
ATOM 847 C CA . SER A 1 110 ? 0.634 -10.100 -9.623 1.00 93.31 110 SER A CA 1
ATOM 848 C C . SER A 1 110 ? -0.116 -10.702 -10.809 1.00 93.31 110 SER A C 1
ATOM 850 O O . SER A 1 110 ? -0.575 -11.840 -10.749 1.00 93.31 110 SER A O 1
ATOM 852 N N . VAL A 1 111 ? -0.172 -9.962 -11.913 1.00 91.31 111 VAL A N 1
ATOM 853 C CA . VAL A 1 111 ? -0.756 -10.369 -13.192 1.00 91.31 111 VAL A CA 1
ATOM 854 C C . VAL A 1 111 ? 0.357 -10.755 -14.162 1.00 91.31 111 VAL A C 1
ATOM 856 O O . VAL A 1 111 ? 1.360 -10.051 -14.305 1.00 91.31 111 VAL A O 1
ATOM 859 N N . LYS A 1 112 ? 0.182 -11.884 -14.850 1.00 93.56 112 LYS A N 1
ATOM 860 C CA . LYS A 1 112 ? 1.054 -12.311 -15.950 1.00 93.56 112 LYS A CA 1
ATOM 861 C C . LYS A 1 112 ? 0.380 -11.969 -17.272 1.00 93.56 112 LYS A C 1
ATOM 863 O O . LYS A 1 112 ? -0.759 -12.370 -17.488 1.00 93.56 112 LYS A O 1
ATOM 868 N N . PHE A 1 113 ? 1.087 -11.289 -18.162 1.00 91.56 113 PHE A N 1
ATOM 869 C CA . PHE A 1 113 ? 0.570 -10.884 -19.470 1.00 91.56 113 PHE A CA 1
ATOM 870 C C . PHE A 1 113 ? 1.662 -10.984 -20.541 1.00 91.56 113 PHE A C 1
ATOM 872 O O . PHE A 1 113 ? 2.828 -11.272 -20.242 1.00 91.56 113 PHE A O 1
ATOM 879 N N . ARG A 1 114 ? 1.281 -10.807 -21.807 1.00 92.44 114 ARG A N 1
ATOM 880 C CA . ARG A 1 114 ? 2.232 -10.649 -22.911 1.00 92.44 114 ARG A CA 1
ATOM 881 C C . ARG A 1 114 ? 2.205 -9.200 -23.374 1.00 92.44 114 ARG A C 1
ATOM 883 O O . ARG A 1 114 ? 1.122 -8.667 -23.571 1.00 92.44 114 ARG A O 1
ATOM 890 N N . ASP A 1 115 ? 3.379 -8.595 -23.521 1.00 89.38 115 ASP A N 1
ATOM 891 C CA . ASP A 1 115 ? 3.492 -7.239 -24.063 1.00 89.38 115 ASP A CA 1
ATOM 892 C C . ASP A 1 115 ? 3.266 -7.211 -25.588 1.00 89.38 115 ASP A C 1
ATOM 894 O O . ASP A 1 115 ? 3.100 -8.252 -26.229 1.00 89.38 115 ASP A O 1
ATOM 898 N N . GLU A 1 116 ? 3.285 -6.014 -26.177 1.00 89.69 116 GLU A N 1
ATOM 899 C CA . GLU A 1 116 ? 3.113 -5.780 -27.622 1.00 89.69 116 GLU A CA 1
ATOM 900 C C . GLU A 1 116 ? 4.142 -6.534 -28.492 1.00 89.69 116 GLU A C 1
ATOM 902 O O . GLU A 1 116 ? 3.890 -6.804 -29.664 1.00 89.69 116 GLU A O 1
ATOM 907 N N . TRP A 1 117 ? 5.281 -6.941 -27.917 1.00 91.81 117 TRP A N 1
ATOM 908 C CA . TRP A 1 117 ? 6.313 -7.755 -28.575 1.00 91.81 117 TRP A CA 1
ATOM 909 C C . TRP A 1 117 ? 6.210 -9.241 -28.218 1.00 91.81 117 TRP A C 1
ATOM 911 O O . TRP A 1 117 ? 7.180 -9.987 -28.379 1.00 91.81 117 TRP A O 1
ATOM 921 N N . ASN A 1 118 ? 5.056 -9.682 -27.710 1.00 90.94 118 ASN A N 1
ATOM 922 C CA . ASN A 1 118 ? 4.774 -11.057 -27.309 1.00 90.94 118 ASN A CA 1
ATOM 923 C C . ASN A 1 118 ? 5.711 -11.587 -26.198 1.00 90.94 118 ASN A C 1
ATOM 925 O O . ASN A 1 118 ? 5.804 -12.800 -25.978 1.00 90.94 118 ASN A O 1
ATOM 929 N N . LYS A 1 119 ? 6.406 -10.707 -25.460 1.00 93.69 119 LYS A N 1
ATOM 930 C CA . LYS A 1 119 ? 7.256 -11.113 -24.333 1.00 93.69 119 LYS A CA 1
ATOM 931 C C . LYS A 1 119 ? 6.402 -11.288 -23.089 1.00 93.69 119 LYS A C 1
ATOM 933 O O . LYS A 1 119 ? 5.554 -10.460 -22.771 1.00 93.69 119 LYS A O 1
ATOM 938 N N . ARG A 1 120 ? 6.657 -12.367 -22.346 1.00 93.75 120 ARG A N 1
ATOM 939 C CA . ARG A 1 120 ? 5.994 -12.619 -21.061 1.00 93.75 120 ARG A CA 1
ATOM 940 C C . ARG A 1 120 ? 6.477 -11.611 -20.022 1.00 93.75 120 ARG A C 1
ATOM 942 O O . ARG A 1 120 ? 7.678 -11.502 -19.777 1.00 93.75 120 ARG A O 1
ATOM 949 N N . ARG A 1 121 ? 5.534 -10.915 -19.397 1.00 91.56 121 ARG A N 1
ATOM 950 C CA . ARG A 1 121 ? 5.764 -9.949 -18.325 1.00 91.56 121 ARG A CA 1
ATOM 951 C C . ARG A 1 121 ? 4.946 -10.328 -17.100 1.00 91.56 121 ARG A C 1
ATOM 953 O O . ARG A 1 121 ? 3.884 -10.940 -17.208 1.00 91.56 121 ARG A O 1
ATOM 960 N N . THR A 1 122 ? 5.469 -9.951 -15.942 1.00 91.38 122 THR A N 1
ATOM 961 C CA . THR A 1 122 ? 4.754 -10.001 -14.671 1.00 91.38 122 THR A CA 1
ATOM 962 C C . THR A 1 122 ? 4.678 -8.579 -14.156 1.00 91.38 122 THR A C 1
ATOM 964 O O . THR A 1 122 ? 5.700 -7.896 -14.091 1.00 91.38 122 THR A O 1
ATOM 967 N N . TYR A 1 123 ? 3.478 -8.154 -13.804 1.00 89.56 123 TYR A N 1
ATOM 968 C CA . TYR A 1 123 ? 3.201 -6.860 -13.211 1.00 89.56 123 TYR A CA 1
ATOM 969 C C . TYR A 1 123 ? 2.514 -7.074 -11.866 1.00 89.56 123 TYR A C 1
ATOM 971 O O . TYR A 1 123 ? 1.692 -7.974 -11.737 1.00 89.56 123 TYR A O 1
ATOM 979 N N . THR A 1 124 ? 2.869 -6.278 -10.866 1.00 91.69 124 THR A N 1
ATOM 980 C CA . THR A 1 124 ? 2.266 -6.313 -9.532 1.00 91.69 124 THR A CA 1
ATOM 981 C C . THR A 1 124 ? 1.629 -4.956 -9.304 1.00 91.69 124 THR A C 1
ATOM 983 O O . THR A 1 124 ? 2.312 -3.955 -9.503 1.00 91.69 124 THR A O 1
ATOM 986 N N . HIS A 1 125 ? 0.355 -4.924 -8.915 1.00 92.81 125 HIS A N 1
ATOM 987 C CA . HIS A 1 125 ? -0.283 -3.667 -8.521 1.00 92.81 125 HIS A CA 1
ATOM 988 C C . HIS A 1 125 ? 0.399 -3.103 -7.282 1.00 92.81 125 HIS A C 1
ATOM 990 O O . HIS A 1 125 ? 0.864 -3.876 -6.448 1.00 92.81 125 HIS A O 1
ATOM 996 N N . ASP A 1 126 ? 0.441 -1.783 -7.145 1.00 93.31 126 ASP A N 1
ATOM 997 C CA . ASP A 1 126 ? 1.127 -1.170 -6.009 1.00 93.31 126 ASP A CA 1
ATOM 998 C C . ASP A 1 126 ? 0.284 -1.314 -4.744 1.00 93.31 126 ASP A C 1
ATOM 1000 O O . ASP A 1 126 ? 0.810 -1.679 -3.692 1.00 93.31 126 ASP A O 1
ATOM 1004 N N . MET A 1 127 ? -1.033 -1.098 -4.858 1.00 95.69 127 MET A N 1
ATOM 1005 C CA . MET A 1 127 ? -1.955 -1.135 -3.723 1.00 95.69 127 MET A CA 1
ATOM 1006 C C . MET A 1 127 ? -3.346 -1.666 -4.089 1.00 95.69 127 MET A C 1
ATOM 1008 O O . MET A 1 127 ? -3.805 -1.544 -5.229 1.00 95.69 127 MET A O 1
ATOM 1012 N N . LEU A 1 128 ? -4.043 -2.198 -3.086 1.00 97.31 128 LEU A N 1
ATOM 1013 C CA . LEU A 1 128 ? -5.481 -2.463 -3.102 1.00 97.31 128 LEU A CA 1
ATOM 1014 C C . LEU A 1 128 ? -6.127 -1.773 -1.905 1.00 97.31 128 LEU A C 1
ATOM 1016 O O . LEU A 1 128 ? -5.851 -2.134 -0.766 1.00 97.31 128 LEU A O 1
ATOM 1020 N N . ALA A 1 129 ? -7.001 -0.810 -2.177 1.00 97.81 129 ALA A N 1
ATOM 1021 C CA . ALA A 1 129 ? -7.843 -0.183 -1.167 1.00 97.81 129 ALA A CA 1
ATOM 1022 C C . ALA A 1 129 ? -9.207 -0.875 -1.132 1.00 97.81 129 ALA A C 1
ATOM 1024 O O . ALA A 1 129 ? -9.858 -1.025 -2.173 1.00 97.81 129 ALA A O 1
ATOM 1025 N N . THR A 1 130 ? -9.648 -1.261 0.060 1.00 98.38 130 THR A N 1
ATOM 1026 C CA . THR A 1 130 ? -11.005 -1.748 0.322 1.00 98.38 130 THR A CA 1
ATOM 1027 C C . THR A 1 130 ? -11.714 -0.719 1.189 1.00 98.38 130 THR A C 1
ATOM 1029 O O . THR A 1 130 ? -11.194 -0.316 2.227 1.00 98.38 130 THR A O 1
ATOM 1032 N N . PHE A 1 131 ? -12.891 -0.278 0.762 1.00 98.25 131 PHE A N 1
ATOM 1033 C CA . PHE A 1 131 ? -13.699 0.714 1.464 1.00 98.25 131 PHE A CA 1
ATOM 1034 C C . PHE A 1 131 ? -14.817 0.044 2.269 1.00 98.25 131 PHE A C 1
ATOM 1036 O O . PHE A 1 131 ? -15.208 -1.091 1.989 1.00 98.25 131 PHE A O 1
ATOM 1043 N N . VAL A 1 132 ? -15.346 0.756 3.264 1.00 97.56 132 VAL A N 1
ATOM 1044 C CA . VAL A 1 132 ? -16.421 0.274 4.155 1.00 97.56 132 VAL A CA 1
ATOM 1045 C C . VAL A 1 132 ? -17.726 -0.052 3.418 1.00 97.56 132 VAL A C 1
ATOM 1047 O O . VAL A 1 132 ? -18.502 -0.882 3.881 1.00 97.56 132 VAL A O 1
ATOM 1050 N N . ASP A 1 133 ? -17.951 0.559 2.252 1.00 96.75 133 ASP A N 1
ATOM 1051 C CA . ASP A 1 133 ? -19.090 0.301 1.359 1.00 96.75 133 ASP A CA 1
ATOM 1052 C C . ASP A 1 133 ? -18.921 -0.975 0.503 1.00 96.75 133 ASP A C 1
ATOM 1054 O O . ASP A 1 133 ? -19.795 -1.319 -0.293 1.00 96.75 133 ASP A O 1
ATOM 1058 N N . GLY A 1 134 ? -17.795 -1.683 0.648 1.00 96.50 134 GLY A N 1
ATOM 1059 C CA . GLY A 1 134 ? -17.451 -2.883 -0.113 1.00 96.50 134 GLY A CA 1
ATOM 1060 C C . GLY A 1 134 ? -16.766 -2.609 -1.455 1.00 96.50 134 GLY A C 1
ATOM 1061 O O . GLY A 1 134 ? -16.366 -3.554 -2.143 1.00 96.50 134 GLY A O 1
ATOM 1062 N N . ARG A 1 135 ? -16.580 -1.344 -1.848 1.00 97.50 135 ARG A N 1
ATOM 1063 C CA . ARG A 1 135 ? -15.840 -0.985 -3.062 1.00 97.50 135 ARG A CA 1
ATOM 1064 C C . ARG A 1 135 ? -14.365 -1.344 -2.907 1.00 97.50 135 ARG A C 1
ATOM 1066 O O . ARG A 1 135 ? -13.752 -1.129 -1.864 1.00 97.50 135 A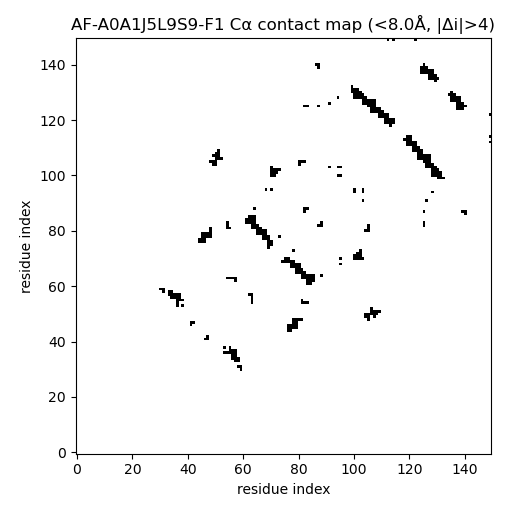RG A O 1
ATOM 1073 N N . ARG A 1 136 ? -13.771 -1.859 -3.985 1.00 97.62 136 ARG A N 1
ATOM 1074 C CA . ARG A 1 136 ? -12.358 -2.255 -4.044 1.00 97.62 136 ARG A CA 1
ATOM 1075 C C . ARG A 1 136 ? -11.673 -1.578 -5.220 1.00 97.62 136 ARG A C 1
ATOM 1077 O O . ARG A 1 136 ? -12.158 -1.665 -6.346 1.00 97.62 136 ARG A O 1
ATOM 1084 N N . VAL A 1 137 ? -10.555 -0.908 -4.958 1.00 96.19 137 VAL A N 1
ATOM 1085 C CA . VAL A 1 137 ? -9.795 -0.154 -5.962 1.00 96.19 137 VAL A CA 1
ATOM 1086 C C . VAL A 1 137 ? -8.367 -0.675 -6.009 1.00 96.19 137 VAL A C 1
ATOM 1088 O O . VAL A 1 137 ? -7.621 -0.551 -5.041 1.00 96.19 137 VAL A O 1
ATOM 1091 N N . LEU A 1 138 ? -7.982 -1.233 -7.158 1.00 94.94 138 LEU A N 1
ATOM 1092 C CA . LEU A 1 138 ? -6.581 -1.503 -7.468 1.00 94.94 138 LEU A CA 1
ATOM 1093 C C . LEU A 1 138 ? -5.938 -0.220 -7.980 1.00 94.94 138 LEU A C 1
ATOM 1095 O O . LEU A 1 138 ? -6.348 0.313 -9.012 1.00 94.94 138 LEU A O 1
ATOM 1099 N N . ALA A 1 139 ? -4.930 0.255 -7.261 1.00 90.69 139 ALA A N 1
ATOM 1100 C CA . ALA A 1 139 ? -4.189 1.452 -7.612 1.00 90.69 139 ALA A CA 1
ATOM 1101 C C . ALA A 1 139 ? -2.801 1.089 -8.142 1.00 90.69 139 ALA A C 1
ATOM 1103 O O . ALA A 1 139 ? -2.172 0.110 -7.721 1.00 90.69 139 ALA A O 1
ATOM 1104 N N . PHE A 1 140 ? -2.333 1.897 -9.087 1.00 89.56 140 PHE A N 1
ATOM 1105 C CA . PHE A 1 140 ? -0.961 1.859 -9.555 1.00 89.56 140 PHE A CA 1
ATOM 1106 C C . PHE A 1 140 ? -0.465 3.261 -9.850 1.00 89.56 140 PHE A C 1
ATOM 1108 O O . PHE A 1 140 ? -1.189 4.088 -10.410 1.00 89.56 140 PHE A O 1
ATOM 1115 N N . ASN A 1 141 ? 0.788 3.510 -9.505 1.00 83.81 141 ASN A N 1
ATOM 1116 C CA . ASN A 1 141 ? 1.413 4.801 -9.668 1.00 83.81 141 ASN A CA 1
ATOM 1117 C C . ASN A 1 141 ? 2.304 4.772 -10.904 1.00 83.81 141 ASN A C 1
ATOM 1119 O O . ASN A 1 141 ? 3.106 3.866 -11.129 1.00 83.81 141 ASN A O 1
ATOM 1123 N N . ARG A 1 142 ? 2.171 5.804 -11.734 1.00 77.50 142 ARG A N 1
ATOM 1124 C CA . ARG A 1 142 ? 2.947 5.947 -12.963 1.00 77.50 142 ARG A CA 1
ATOM 1125 C C . ARG A 1 142 ? 3.547 7.338 -13.025 1.00 77.50 142 ARG A C 1
ATOM 1127 O O . ARG A 1 142 ? 2.848 8.332 -12.861 1.00 77.50 142 ARG A O 1
ATOM 1134 N N . ALA A 1 143 ? 4.842 7.407 -13.313 1.00 68.81 143 ALA A N 1
ATOM 1135 C CA . ALA A 1 143 ? 5.475 8.669 -13.669 1.00 68.81 143 ALA A CA 1
ATOM 1136 C C . ALA A 1 143 ? 4.905 9.159 -15.011 1.00 68.81 143 ALA A C 1
ATOM 1138 O O . ALA A 1 143 ? 4.848 8.386 -15.968 1.00 68.81 143 ALA A O 1
ATOM 1139 N N . GLY A 1 144 ? 4.522 10.436 -15.102 1.00 60.12 144 GLY A N 1
ATOM 1140 C CA . GLY A 1 144 ? 3.835 11.006 -16.273 1.00 60.12 144 GLY A CA 1
ATOM 1141 C C . GLY A 1 144 ? 4.578 10.889 -17.613 1.00 60.12 144 GLY A C 1
ATOM 1142 O O . GLY A 1 144 ? 3.959 11.046 -18.657 1.00 60.12 144 GLY A O 1
ATOM 1143 N N . CYS A 1 145 ? 5.875 10.566 -17.602 1.00 57.59 145 CYS A N 1
ATOM 1144 C CA . CYS A 1 145 ? 6.699 10.380 -18.803 1.00 57.59 145 CYS A CA 1
ATOM 1145 C C . CYS A 1 145 ? 6.851 8.903 -19.237 1.00 57.59 145 CYS A C 1
ATOM 1147 O O . CYS A 1 145 ? 7.486 8.602 -20.242 1.00 57.59 145 CYS A O 1
ATOM 1149 N N . ALA A 1 146 ? 6.303 7.942 -18.487 1.00 58.19 146 ALA A N 1
ATOM 1150 C CA . ALA A 1 146 ? 6.300 6.549 -18.924 1.00 58.19 146 ALA A CA 1
ATOM 1151 C C . ALA A 1 146 ? 5.222 6.376 -20.002 1.00 58.19 146 ALA A C 1
ATOM 1153 O O . ALA A 1 146 ? 4.071 6.711 -19.744 1.00 58.19 146 ALA A O 1
ATOM 1154 N N . GLU A 1 147 ? 5.561 5.841 -21.180 1.00 52.50 147 GLU A N 1
ATOM 1155 C CA . GLU A 1 147 ? 4.678 5.781 -22.366 1.00 52.50 147 GLU A CA 1
ATOM 1156 C C . GLU A 1 147 ? 3.982 4.414 -22.560 1.00 52.50 147 GLU A C 1
ATOM 1158 O O . GLU A 1 147 ? 2.857 4.340 -23.051 1.00 52.50 147 GLU A O 1
ATOM 1163 N N . ARG A 1 148 ? 4.540 3.320 -22.025 1.00 59.72 148 ARG A N 1
ATOM 1164 C CA . ARG A 1 148 ? 4.003 1.957 -22.226 1.00 59.72 148 ARG A CA 1
ATOM 1165 C C . ARG A 1 148 ? 2.989 1.537 -21.160 1.00 59.72 148 ARG A C 1
ATOM 1167 O O . ARG A 1 148 ? 3.234 1.706 -19.966 1.00 59.72 148 ARG A O 1
ATOM 1174 N N . ARG A 1 149 ? 1.838 1.009 -21.588 1.00 56.06 149 ARG A N 1
ATOM 1175 C CA . ARG A 1 149 ? 0.837 0.386 -20.704 1.00 56.06 149 ARG A CA 1
ATOM 1176 C C . ARG A 1 149 ? 1.222 -1.082 -20.439 1.00 56.06 149 ARG A C 1
ATOM 1178 O O . ARG A 1 149 ? 1.853 -1.682 -21.311 1.00 56.06 149 ARG A O 1
ATOM 1185 N N . PRO A 1 150 ? 0.930 -1.627 -19.246 1.00 55.84 150 PRO A N 1
ATOM 1186 C CA . PRO A 1 150 ? 0.877 -3.074 -19.064 1.00 55.84 150 PRO A CA 1
ATOM 1187 C C . PRO A 1 150 ? -0.243 -3.682 -19.920 1.00 55.84 150 PRO A C 1
ATOM 1189 O O . PRO A 1 150 ? -1.236 -2.967 -20.189 1.00 55.84 150 PRO A O 1
#

Sequence (150 aa):
MHPAQRCSGNGAVMSTDQTIDHDSWNYSPAKLPRQSKISLGQIHGVLPFDGVRNPGFRSSSSHRVWMTFRTVANDFRPEVGIAESAAEAAAAHELLLSPDLYDLQFQPLSVKFRDEWNKRRTYTHDMLATFVDGRRVLAFNRAGCAERRP